Protein AF-A0A0J6E8D0-F1 (afdb_monomer)

Foldseek 3Di:
DDDPPPPPPDDDAQAWWAFQVGRFIWGWHADDPVVQKTWIFGPPADPVGTDIDMDGVVRIGHDDPPPD

Structure (mmCIF, N/CA/C/O backbone):
data_AF-A0A0J6E8D0-F1
#
_entry.id   AF-A0A0J6E8D0-F1
#
loop_
_atom_site.group_PDB
_atom_site.id
_atom_site.type_symbol
_atom_site.label_atom_id
_atom_site.label_alt_id
_atom_site.label_comp_id
_atom_site.label_asym_id
_atom_site.label_entity_id
_atom_site.label_seq_id
_atom_site.pdbx_PDB_ins_code
_atom_site.Cartn_x
_atom_site.Cartn_y
_atom_site.Cartn_z
_atom_site.occupancy
_atom_site.B_iso_or_equiv
_atom_site.auth_seq_id
_atom_site.auth_comp_id
_atom_site.auth_asym_id
_atom_site.auth_atom_id
_atom_site.pdbx_PDB_model_num
ATOM 1 N N . MET A 1 1 ? -28.027 13.248 17.660 1.00 42.91 1 MET A N 1
ATOM 2 C CA . MET A 1 1 ? -26.652 12.718 17.544 1.00 42.91 1 MET A CA 1
ATOM 3 C C . MET A 1 1 ? -26.513 12.138 16.149 1.00 42.91 1 MET A C 1
ATOM 5 O O . MET A 1 1 ? -27.115 11.109 15.879 1.00 42.91 1 MET A O 1
ATOM 9 N N . THR A 1 2 ? -25.836 12.836 15.238 1.00 37.91 2 THR A N 1
ATOM 10 C CA . THR A 1 2 ? -25.690 12.386 13.846 1.00 37.91 2 THR A CA 1
ATOM 11 C C . THR A 1 2 ? -24.365 11.648 13.723 1.00 37.91 2 THR A C 1
ATOM 13 O O . THR A 1 2 ? -23.307 12.230 13.939 1.00 37.91 2 THR A O 1
ATOM 16 N N . ILE A 1 3 ? -24.440 10.354 13.432 1.00 47.22 3 ILE A N 1
ATOM 17 C CA . ILE A 1 3 ? -23.296 9.496 13.122 1.00 47.22 3 ILE A CA 1
ATOM 18 C C . ILE A 1 3 ? -22.544 10.058 11.905 1.00 47.22 3 ILE A C 1
ATOM 20 O O . ILE A 1 3 ? -23.060 10.073 10.790 1.00 47.22 3 ILE A O 1
ATOM 24 N N . LEU A 1 4 ? -21.318 10.537 12.130 1.00 44.25 4 LEU A N 1
ATOM 25 C CA . LEU A 1 4 ? -20.336 10.811 11.083 1.00 44.25 4 LEU A CA 1
ATOM 26 C C . LEU A 1 4 ? -19.848 9.462 10.544 1.00 44.25 4 LEU A C 1
ATOM 28 O O . LEU A 1 4 ? -18.831 8.940 10.989 1.00 44.25 4 LEU A O 1
ATOM 32 N N . SER A 1 5 ? -20.581 8.864 9.609 1.00 41.84 5 SER A N 1
ATOM 33 C CA . SER A 1 5 ? -20.048 7.749 8.827 1.00 41.84 5 SER A CA 1
ATOM 34 C C . SER A 1 5 ? -19.050 8.310 7.819 1.00 41.84 5 SER A C 1
ATOM 36 O O . SER A 1 5 ? -19.385 8.573 6.664 1.00 41.84 5 SER A O 1
ATOM 38 N N . THR A 1 6 ? -17.804 8.516 8.248 1.00 47.25 6 THR A N 1
ATOM 39 C CA . THR A 1 6 ? -16.672 8.510 7.321 1.00 47.25 6 THR A CA 1
ATOM 40 C C . THR A 1 6 ? -16.711 7.161 6.617 1.00 47.25 6 THR A C 1
ATOM 42 O O . THR A 1 6 ? -16.418 6.126 7.208 1.00 47.25 6 THR A O 1
ATOM 45 N N . GLN A 1 7 ? -17.166 7.152 5.363 1.00 43.34 7 GLN A N 1
ATOM 46 C CA . GLN A 1 7 ? -17.171 5.965 4.517 1.00 43.34 7 GLN A CA 1
ATOM 47 C C . GLN A 1 7 ? -15.720 5.575 4.207 1.00 43.34 7 GLN A C 1
ATOM 49 O O . GLN A 1 7 ? -15.208 5.848 3.124 1.00 43.34 7 GLN A O 1
ATOM 54 N N . HIS A 1 8 ? -15.029 4.960 5.166 1.00 52.22 8 HIS A N 1
ATOM 55 C CA . HIS A 1 8 ? -13.788 4.254 4.901 1.00 52.22 8 HIS A CA 1
ATOM 56 C C . HIS A 1 8 ? -14.192 2.936 4.246 1.00 52.22 8 HIS A C 1
ATOM 58 O O . HIS A 1 8 ? -14.423 1.928 4.910 1.00 52.22 8 HIS A O 1
ATOM 64 N N . SER A 1 9 ? -14.383 2.964 2.924 1.00 60.06 9 SER A N 1
ATOM 65 C CA . SER A 1 9 ? -14.427 1.714 2.172 1.00 60.06 9 SER A CA 1
ATOM 66 C C . SER A 1 9 ? -13.117 0.983 2.470 1.00 60.06 9 SER A C 1
ATOM 68 O O . SER A 1 9 ? -12.060 1.599 2.306 1.00 60.06 9 SER A O 1
ATOM 70 N N . PRO A 1 10 ? -13.162 -0.269 2.955 1.00 81.06 10 PRO A N 1
ATOM 71 C CA . PRO A 1 10 ? -11.948 -0.990 3.296 1.00 81.06 10 PRO A CA 1
ATOM 72 C C . PRO A 1 10 ? -11.061 -1.063 2.057 1.00 81.06 10 PRO A C 1
ATOM 74 O O . PRO A 1 10 ? -11.549 -1.346 0.957 1.00 81.06 10 PRO A O 1
ATOM 77 N N . VAL A 1 11 ? -9.778 -0.758 2.245 1.00 88.75 11 VAL A N 1
ATOM 78 C CA . VAL A 1 11 ? -8.765 -0.870 1.196 1.00 88.75 11 VAL A CA 1
ATOM 79 C C . VAL A 1 11 ? -8.778 -2.305 0.669 1.00 88.75 11 VAL A C 1
ATOM 81 O O . VAL A 1 11 ? -8.990 -3.247 1.430 1.00 88.75 11 VAL A O 1
ATOM 84 N N . ARG A 1 12 ? -8.600 -2.488 -0.642 1.00 92.19 12 ARG A N 1
ATOM 85 C CA . ARG A 1 12 ? -8.576 -3.817 -1.272 1.00 92.19 12 ARG 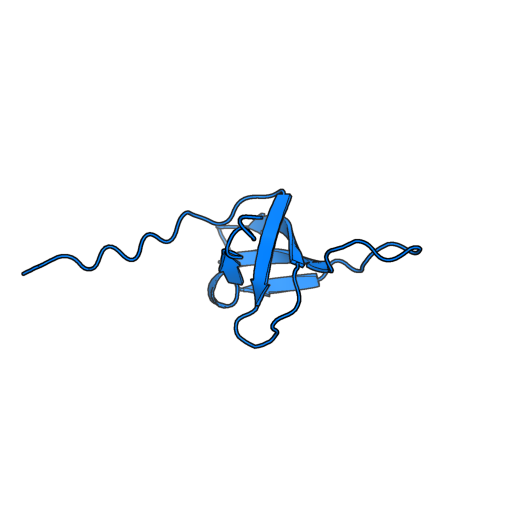A CA 1
ATOM 86 C C . ARG A 1 12 ? -7.303 -4.035 -2.066 1.00 92.19 12 ARG A C 1
ATOM 88 O O . ARG A 1 12 ? -6.724 -3.099 -2.611 1.00 92.19 12 ARG A O 1
ATOM 95 N N . GLN A 1 13 ? -6.902 -5.295 -2.184 1.00 94.62 13 GLN A N 1
ATOM 96 C CA . GLN A 1 13 ? -5.833 -5.686 -3.093 1.00 94.62 13 GLN A CA 1
ATOM 97 C C . GLN A 1 13 ? -6.139 -5.216 -4.525 1.00 94.62 13 GLN A C 1
ATOM 99 O O . GLN A 1 13 ? -7.275 -5.294 -4.993 1.00 94.62 13 GLN A O 1
ATOM 104 N N . GLY A 1 14 ? -5.122 -4.700 -5.211 1.00 94.12 14 GLY A N 1
ATOM 105 C CA . GLY A 1 14 ? -5.207 -4.141 -6.558 1.00 94.12 14 GLY A CA 1
ATOM 106 C C . GLY A 1 14 ? -5.669 -2.683 -6.620 1.00 94.12 14 GLY A C 1
ATOM 107 O O . GLY A 1 14 ? -5.473 -2.045 -7.657 1.00 94.12 14 GLY A O 1
ATOM 108 N N . GLN A 1 15 ? -6.228 -2.136 -5.536 1.00 93.81 15 GLN A N 1
ATOM 109 C CA . GLN A 1 15 ? -6.698 -0.753 -5.479 1.00 93.81 15 GLN A CA 1
ATOM 110 C C . GLN A 1 15 ? -5.531 0.239 -5.570 1.00 93.81 15 GLN A C 1
ATOM 112 O O . GLN A 1 15 ? -4.456 -0.004 -5.019 1.00 93.81 15 GLN A O 1
ATOM 117 N N . CYS A 1 16 ? -5.759 1.370 -6.244 1.00 95.06 16 CYS A N 1
ATOM 118 C CA . CYS A 1 16 ? -4.855 2.513 -6.181 1.00 95.06 16 CYS A CA 1
ATOM 119 C C . CYS A 1 16 ? -5.177 3.393 -4.967 1.00 95.06 16 CYS A C 1
ATOM 121 O O . CYS A 1 16 ? -6.340 3.664 -4.660 1.00 95.06 16 CYS A O 1
ATOM 123 N N . VAL A 1 17 ? -4.136 3.811 -4.266 1.00 94.81 17 VAL A N 1
ATOM 124 C CA . VAL A 1 17 ? -4.197 4.548 -3.008 1.00 94.81 17 VAL A CA 1
ATOM 125 C C . VAL A 1 17 ? -3.104 5.609 -2.972 1.00 94.81 17 VAL A C 1
ATOM 127 O O . VAL A 1 17 ? -2.145 5.557 -3.741 1.00 94.81 17 VAL A O 1
ATOM 130 N N . GLU A 1 18 ? -3.255 6.563 -2.068 1.00 95.38 18 GLU A N 1
ATOM 131 C CA . GLU A 1 18 ? -2.242 7.564 -1.730 1.00 95.38 18 GLU A CA 1
ATOM 132 C C . GLU A 1 18 ? -1.775 7.329 -0.292 1.00 95.38 18 GLU A C 1
ATOM 134 O O . GLU A 1 18 ? -2.496 6.737 0.521 1.00 95.38 18 GLU A O 1
ATOM 139 N N . ILE A 1 19 ? -0.580 7.809 0.042 1.00 94.25 19 ILE A N 1
ATOM 140 C CA . ILE A 1 19 ? -0.075 7.792 1.416 1.00 94.25 19 ILE A CA 1
ATOM 141 C C . ILE A 1 19 ? -0.268 9.192 1.998 1.00 94.25 19 ILE A C 1
ATOM 143 O O . ILE A 1 19 ? -0.041 10.191 1.328 1.00 94.25 19 ILE A O 1
ATOM 147 N N . ALA A 1 20 ? -0.677 9.305 3.262 1.00 89.38 20 ALA A N 1
ATOM 148 C CA . ALA A 1 20 ? -1.009 10.598 3.871 1.00 89.38 20 ALA A CA 1
ATOM 149 C C . ALA A 1 20 ? 0.118 11.653 3.791 1.00 89.38 20 ALA A C 1
ATOM 151 O O . ALA A 1 20 ? -0.172 12.848 3.769 1.00 89.38 20 ALA A O 1
ATOM 152 N N . SER A 1 21 ? 1.379 11.213 3.760 1.00 90.56 21 SER A N 1
ATOM 153 C CA . SER A 1 21 ? 2.576 12.055 3.663 1.00 90.56 21 SER A CA 1
ATOM 154 C C . SER A 1 21 ? 3.162 12.162 2.251 1.00 90.56 21 SER A C 1
ATOM 156 O O . SER A 1 21 ? 4.162 12.853 2.081 1.00 90.56 21 SER A O 1
ATOM 158 N N . ASP A 1 22 ? 2.598 11.467 1.26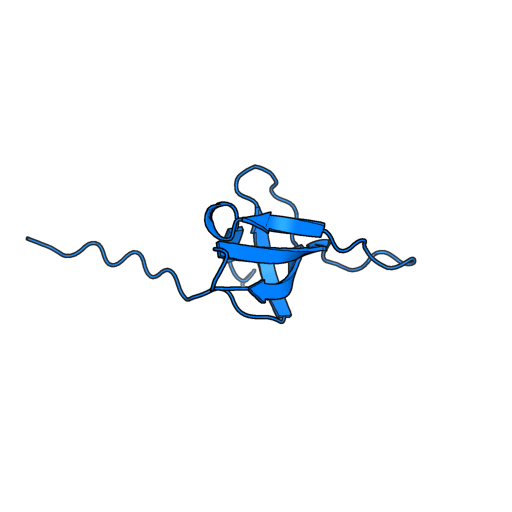0 1.00 90.44 22 ASP A N 1
ATOM 159 C CA . ASP A 1 22 ? 3.140 11.398 -0.098 1.00 90.44 22 ASP A CA 1
ATOM 160 C C . ASP A 1 22 ? 2.005 11.411 -1.143 1.00 90.44 22 ASP A C 1
ATOM 162 O O . ASP A 1 22 ? 1.225 10.457 -1.207 1.00 90.44 22 ASP A O 1
ATOM 166 N N . PRO A 1 23 ? 1.911 12.462 -1.985 1.00 86.19 23 PRO A N 1
ATOM 167 C CA . PRO A 1 23 ? 0.861 12.590 -2.997 1.00 86.19 23 PRO A CA 1
ATOM 168 C C . PRO A 1 23 ? 1.008 11.614 -4.180 1.00 86.19 23 PRO A C 1
ATOM 170 O O . PRO A 1 23 ? 0.191 11.638 -5.100 1.00 86.19 23 PRO A O 1
ATOM 173 N N . GLN A 1 24 ? 2.053 10.785 -4.214 1.00 92.75 24 GLN A N 1
ATOM 174 C CA . GLN A 1 24 ? 2.240 9.761 -5.237 1.00 92.75 24 GLN A CA 1
ATOM 175 C C . GLN A 1 24 ? 1.153 8.669 -5.153 1.00 92.75 24 GLN A C 1
ATOM 177 O O . GLN A 1 24 ? 0.687 8.290 -4.078 1.00 92.75 24 GLN A O 1
ATOM 182 N N . LEU A 1 25 ? 0.791 8.106 -6.311 1.00 95.12 25 LEU A N 1
ATOM 183 C CA . LEU A 1 25 ? -0.088 6.942 -6.394 1.00 95.12 25 LEU A CA 1
ATOM 184 C C . LEU A 1 25 ? 0.669 5.636 -6.147 1.00 95.12 25 LEU A C 1
ATOM 186 O O . LEU A 1 25 ? 1.767 5.395 -6.660 1.00 95.12 25 LEU A O 1
ATOM 190 N N . TYR A 1 26 ? 0.008 4.752 -5.415 1.00 96.38 26 TYR A N 1
ATOM 191 C CA . TYR A 1 26 ? 0.480 3.421 -5.082 1.00 96.38 26 TYR A CA 1
ATOM 192 C C . TYR A 1 26 ? -0.605 2.395 -5.371 1.00 96.38 26 TYR A C 1
ATOM 194 O O . TYR A 1 26 ? -1.789 2.694 -5.278 1.00 96.38 26 TYR A O 1
ATOM 202 N N . GLN A 1 27 ? -0.210 1.172 -5.703 1.00 96.44 27 GLN A N 1
ATOM 203 C CA . GLN A 1 27 ? -1.117 0.039 -5.827 1.00 96.44 27 GLN A CA 1
ATOM 204 C C . GLN A 1 27 ? -0.945 -0.898 -4.636 1.00 96.44 27 GLN A C 1
ATOM 206 O O . GLN A 1 27 ? 0.179 -1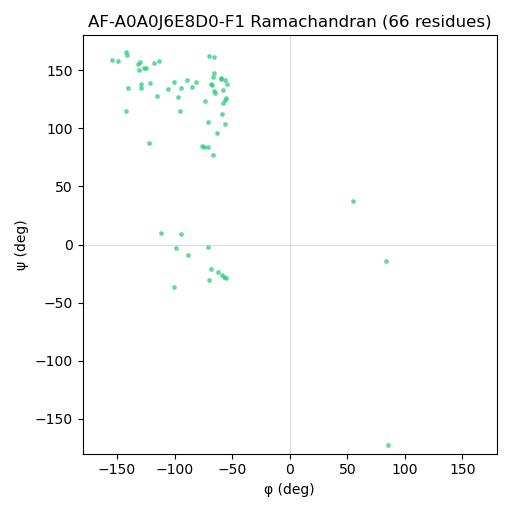.270 -4.298 1.00 96.44 27 GLN A O 1
ATOM 211 N N . VAL A 1 28 ? -2.061 -1.331 -4.057 1.00 96.50 28 VAL A N 1
ATOM 212 C CA . VAL A 1 28 ? -2.093 -2.335 -2.991 1.00 96.50 28 VAL A CA 1
ATOM 213 C C . VAL A 1 28 ? -1.802 -3.718 -3.566 1.00 96.50 28 VAL A C 1
ATOM 215 O O . VAL A 1 28 ? -2.501 -4.187 -4.463 1.00 96.50 28 VAL A O 1
ATOM 218 N N . ILE A 1 29 ? -0.785 -4.389 -3.040 1.00 97.56 29 ILE A N 1
ATOM 219 C CA . ILE A 1 29 ? -0.330 -5.714 -3.479 1.00 97.56 29 ILE A CA 1
ATOM 220 C C . ILE A 1 29 ? -0.825 -6.816 -2.562 1.00 97.56 29 ILE A C 1
ATOM 222 O O . ILE A 1 29 ? -1.177 -7.885 -3.052 1.00 97.56 29 ILE A O 1
ATOM 226 N N . SER A 1 30 ? -0.890 -6.558 -1.262 1.00 96.94 30 SER A N 1
ATOM 227 C CA . SER A 1 30 ? -1.443 -7.475 -0.269 1.00 96.94 30 SER A CA 1
ATOM 228 C C . SER A 1 30 ? -1.938 -6.688 0.940 1.00 96.94 30 SER A C 1
ATOM 230 O O . SER A 1 30 ? -1.505 -5.553 1.162 1.00 96.94 30 SER A O 1
ATOM 232 N N . ILE A 1 31 ? -2.837 -7.293 1.709 1.00 96.38 31 ILE A N 1
ATOM 233 C CA . ILE A 1 31 ? -3.394 -6.743 2.942 1.00 96.38 31 ILE A CA 1
ATOM 234 C C . ILE A 1 31 ? -3.258 -7.801 4.031 1.00 96.38 31 ILE A C 1
ATOM 236 O O . ILE A 1 31 ? -3.566 -8.970 3.809 1.00 96.38 31 ILE A O 1
ATOM 240 N N . ASP A 1 32 ? -2.810 -7.370 5.202 1.00 95.06 32 ASP A N 1
ATOM 241 C CA . ASP A 1 32 ? -2.824 -8.141 6.435 1.00 95.06 32 ASP A CA 1
ATOM 242 C C . ASP A 1 32 ? -3.624 -7.370 7.488 1.00 95.06 32 ASP A C 1
ATOM 244 O O . ASP A 1 32 ? -3.089 -6.596 8.287 1.00 95.06 32 ASP A O 1
ATOM 248 N N . ASP A 1 33 ? -4.937 -7.601 7.477 1.00 88.44 33 ASP A N 1
ATOM 249 C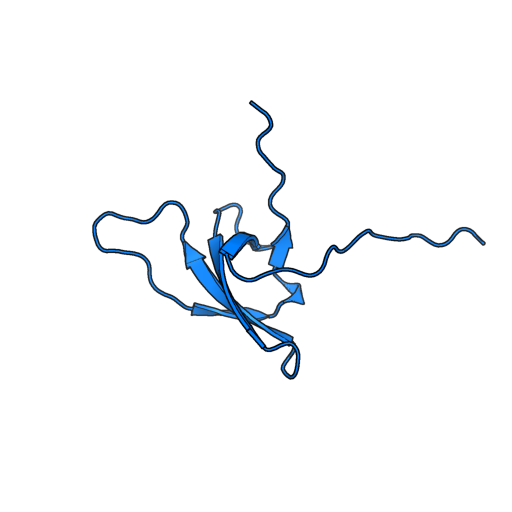 CA . ASP A 1 33 ? -5.878 -6.973 8.406 1.00 88.44 33 ASP A CA 1
ATOM 250 C C . ASP A 1 33 ? -5.595 -7.355 9.868 1.00 88.44 33 ASP A C 1
ATOM 252 O O . ASP A 1 33 ? -5.952 -6.613 10.780 1.00 88.44 33 ASP A O 1
ATOM 256 N N . ARG A 1 34 ? -4.940 -8.503 10.120 1.00 92.50 34 ARG A N 1
ATOM 257 C CA . ARG A 1 34 ? -4.632 -8.949 11.490 1.00 92.50 34 ARG A CA 1
ATOM 258 C C . ARG A 1 34 ? -3.566 -8.081 12.142 1.00 92.50 34 ARG A C 1
ATOM 260 O O . ARG A 1 34 ? -3.577 -7.935 13.361 1.00 92.50 34 ARG A O 1
ATOM 267 N N . HIS A 1 35 ? -2.658 -7.529 11.341 1.00 94.38 35 HIS A N 1
ATOM 268 C CA . HIS A 1 35 ? -1.556 -6.698 11.819 1.00 94.38 35 HIS A CA 1
ATOM 269 C C . HIS A 1 35 ? -1.685 -5.225 11.417 1.00 94.38 35 HIS A C 1
ATOM 271 O O . HIS A 1 35 ? -0.727 -4.483 11.609 1.00 94.38 35 HIS A O 1
ATOM 277 N N . ASP A 1 36 ? -2.835 -4.800 10.881 1.00 94.25 36 ASP A N 1
ATOM 278 C CA . ASP A 1 36 ? -3.092 -3.425 10.420 1.00 94.25 36 ASP A CA 1
ATOM 279 C C . ASP A 1 36 ? -2.054 -2.930 9.389 1.00 94.25 36 ASP A C 1
ATOM 281 O O . ASP A 1 36 ? -1.616 -1.772 9.389 1.00 94.25 36 ASP A O 1
ATOM 285 N N . ARG A 1 37 ? -1.620 -3.845 8.514 1.00 96.38 37 ARG A N 1
ATOM 286 C CA . ARG A 1 37 ? -0.537 -3.630 7.548 1.00 96.38 37 ARG A CA 1
ATOM 287 C C . ARG A 1 37 ? -0.962 -3.960 6.128 1.00 96.38 37 ARG A C 1
ATOM 289 O O . ARG A 1 37 ? -1.815 -4.809 5.879 1.00 96.38 37 ARG A O 1
ATOM 296 N N . CYS A 1 38 ? -0.331 -3.299 5.170 1.00 97.38 38 CYS A N 1
ATOM 297 C CA . CYS A 1 38 ? -0.445 -3.642 3.765 1.00 97.38 38 CYS A CA 1
ATOM 298 C C . CYS A 1 38 ? 0.890 -3.468 3.048 1.00 97.38 38 CYS A C 1
ATOM 300 O O . CYS A 1 38 ? 1.824 -2.840 3.548 1.00 97.38 38 CYS A O 1
ATOM 302 N N . TRP A 1 39 ? 0.960 -4.037 1.850 1.00 97.94 39 TRP A N 1
ATOM 303 C CA . TRP A 1 39 ? 2.120 -3.928 0.982 1.00 97.94 39 TRP A CA 1
ATOM 304 C C . TRP A 1 39 ? 1.732 -3.162 -0.261 1.00 97.94 39 TRP A C 1
ATOM 306 O O . TRP A 1 39 ? 0.756 -3.510 -0.930 1.00 97.94 39 TRP A O 1
ATOM 316 N N . LEU A 1 40 ? 2.499 -2.127 -0.570 1.00 97.50 40 LEU A N 1
ATOM 317 C CA . LEU A 1 40 ? 2.263 -1.232 -1.689 1.00 97.50 40 LEU A CA 1
ATOM 318 C C . LEU A 1 40 ? 3.426 -1.292 -2.672 1.00 97.50 40 LEU A C 1
ATOM 320 O O . LEU A 1 40 ? 4.554 -1.588 -2.294 1.00 97.50 40 LEU A O 1
ATOM 324 N N . ARG A 1 41 ? 3.160 -0.934 -3.927 1.00 97.06 41 ARG A N 1
ATOM 325 C CA . ARG A 1 41 ? 4.193 -0.542 -4.897 1.00 97.06 41 ARG A CA 1
ATOM 326 C C . ARG A 1 41 ? 3.794 0.745 -5.593 1.00 97.06 41 ARG A C 1
ATOM 328 O O . ARG A 1 41 ? 2.603 1.032 -5.710 1.00 97.06 41 ARG A O 1
ATOM 335 N N . ARG A 1 42 ? 4.768 1.501 -6.097 1.00 95.69 42 ARG A N 1
ATOM 336 C CA . ARG A 1 42 ? 4.490 2.725 -6.862 1.00 95.69 42 ARG A CA 1
ATOM 337 C C . ARG A 1 42 ? 3.640 2.426 -8.106 1.00 95.69 42 ARG A C 1
ATOM 339 O O . ARG A 1 42 ? 3.828 1.405 -8.768 1.00 95.69 42 ARG A O 1
ATOM 346 N N . TRP A 1 43 ? 2.719 3.336 -8.414 1.00 94.56 43 TRP A N 1
ATOM 347 C CA . TRP A 1 43 ? 1.894 3.321 -9.617 1.00 94.56 43 TRP A CA 1
ATOM 348 C C . TRP A 1 43 ? 1.961 4.689 -10.327 1.00 94.56 43 TRP A C 1
ATOM 350 O O . TRP A 1 43 ? 1.916 5.720 -9.654 1.00 94.56 43 TRP A O 1
ATOM 360 N N . PRO A 1 44 ? 2.059 4.746 -11.669 1.00 93.75 44 PRO A N 1
ATOM 361 C CA . PRO A 1 44 ? 2.205 3.633 -12.614 1.00 93.75 44 PRO A CA 1
ATOM 362 C C . PRO A 1 44 ? 3.540 2.889 -12.460 1.00 93.75 44 PRO A C 1
ATOM 364 O O . PRO A 1 44 ? 4.488 3.403 -11.867 1.00 93.75 44 PRO A O 1
ATOM 367 N N . LEU A 1 45 ? 3.607 1.664 -12.991 1.00 91.56 45 LEU A N 1
ATOM 368 C CA . LEU A 1 45 ? 4.827 0.854 -12.938 1.00 91.56 45 LEU A CA 1
ATOM 369 C C . LEU A 1 45 ? 5.943 1.508 -13.751 1.00 91.56 45 LEU A C 1
ATOM 371 O O . LEU A 1 45 ? 5.758 1.843 -14.922 1.00 91.56 45 LEU A O 1
ATOM 375 N N . ALA A 1 46 ? 7.125 1.635 -13.151 1.00 89.94 46 ALA A N 1
ATOM 376 C CA . ALA A 1 46 ? 8.317 2.000 -13.905 1.00 89.94 46 ALA A CA 1
ATOM 377 C C . ALA A 1 46 ? 8.752 0.845 -14.827 1.00 89.94 46 ALA A C 1
ATOM 379 O O . ALA A 1 46 ? 8.383 -0.313 -14.625 1.00 89.94 46 ALA A O 1
ATOM 380 N N . ARG A 1 47 ? 9.581 1.147 -15.837 1.00 92.06 47 ARG A N 1
ATOM 381 C CA . ARG A 1 47 ? 10.037 0.158 -16.841 1.00 92.06 47 ARG A CA 1
ATOM 382 C C . ARG A 1 47 ? 10.750 -1.053 -16.226 1.00 92.06 47 ARG A C 1
ATOM 384 O O . ARG A 1 47 ? 10.712 -2.127 -16.808 1.00 92.06 47 ARG A O 1
ATOM 391 N N . GLN A 1 48 ? 11.389 -0.875 -15.071 1.00 93.38 48 GLN A N 1
ATOM 392 C CA . GLN A 1 48 ? 12.094 -1.931 -14.334 1.00 93.38 48 GLN A CA 1
ATOM 393 C C . GLN A 1 48 ? 11.222 -2.593 -13.250 1.00 93.38 48 GLN A C 1
ATOM 395 O O . GLN A 1 48 ? 11.722 -3.364 -12.439 1.00 93.38 48 GLN A O 1
ATOM 400 N N . GLY A 1 49 ? 9.921 -2.296 -13.219 1.00 89.50 49 GLY A N 1
ATOM 401 C CA . GLY A 1 49 ? 9.047 -2.637 -12.104 1.00 89.50 49 GLY A CA 1
ATOM 402 C C . GLY A 1 49 ? 9.087 -1.579 -11.004 1.00 89.50 49 GLY A C 1
ATOM 403 O O . GLY A 1 49 ? 9.628 -0.486 -11.163 1.00 89.50 49 GLY A O 1
ATOM 404 N N . SER A 1 50 ? 8.442 -1.865 -9.882 1.00 94.88 50 SER A N 1
ATOM 405 C CA . SER A 1 50 ? 8.421 -0.976 -8.721 1.00 94.88 50 SER A CA 1
ATOM 406 C C . SER A 1 50 ? 8.523 -1.819 -7.467 1.00 94.88 50 SER A C 1
ATOM 408 O O . SER A 1 50 ? 7.859 -2.852 -7.371 1.00 94.88 50 SER A O 1
ATOM 410 N N . GLU A 1 51 ? 9.386 -1.387 -6.552 1.00 95.31 51 GLU A N 1
ATOM 411 C CA . GLU A 1 51 ? 9.623 -2.074 -5.290 1.00 95.31 51 GLU A CA 1
ATOM 412 C C . GLU A 1 51 ? 8.332 -2.164 -4.476 1.00 95.31 51 GLU A C 1
ATOM 414 O O . GLU A 1 51 ? 7.490 -1.257 -4.506 1.00 95.31 51 GLU A O 1
ATOM 419 N N . VAL A 1 52 ? 8.184 -3.292 -3.785 1.00 97.12 52 VAL A N 1
ATOM 420 C CA . VAL A 1 52 ? 7.091 -3.529 -2.852 1.00 97.12 52 VAL A CA 1
ATOM 421 C C . VAL A 1 52 ? 7.595 -3.227 -1.450 1.00 97.12 52 VAL A C 1
ATOM 423 O O . VAL A 1 52 ? 8.597 -3.797 -1.029 1.00 97.12 52 VAL A O 1
AT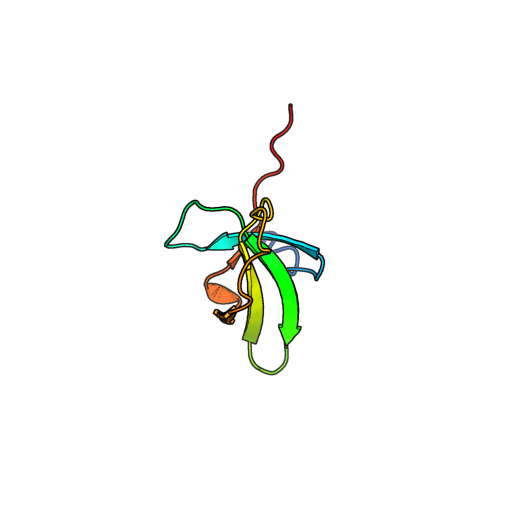OM 426 N N . PHE A 1 53 ? 6.884 -2.376 -0.719 1.00 97.56 53 PHE A N 1
ATOM 427 C CA . PHE A 1 53 ? 7.212 -2.031 0.661 1.00 97.56 53 PHE 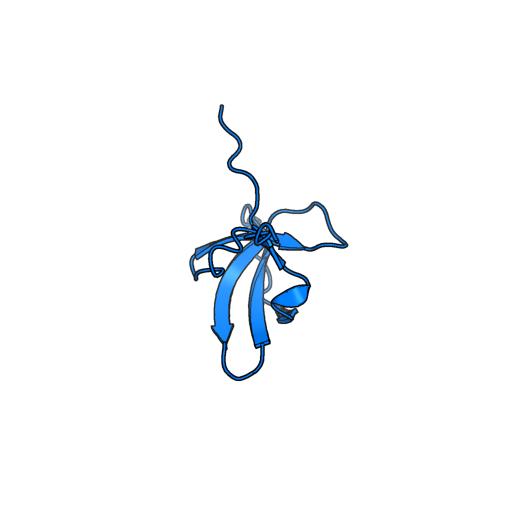A CA 1
ATOM 428 C C . PHE A 1 53 ? 5.986 -2.152 1.567 1.00 97.56 53 PHE A C 1
ATOM 430 O O . PHE A 1 53 ? 4.845 -2.106 1.107 1.00 97.56 53 PHE A O 1
ATOM 437 N N . GLU A 1 54 ? 6.243 -2.331 2.859 1.00 97.50 54 GLU A N 1
ATOM 438 C CA . GLU A 1 54 ? 5.231 -2.455 3.908 1.00 97.50 54 GLU A CA 1
ATOM 439 C C . GLU A 1 54 ? 4.856 -1.079 4.479 1.00 97.50 54 GLU A C 1
ATOM 441 O O . GLU A 1 54 ? 5.724 -0.227 4.674 1.00 97.50 54 GLU A O 1
ATOM 446 N N . ILE A 1 55 ? 3.573 -0.868 4.782 1.00 96.56 55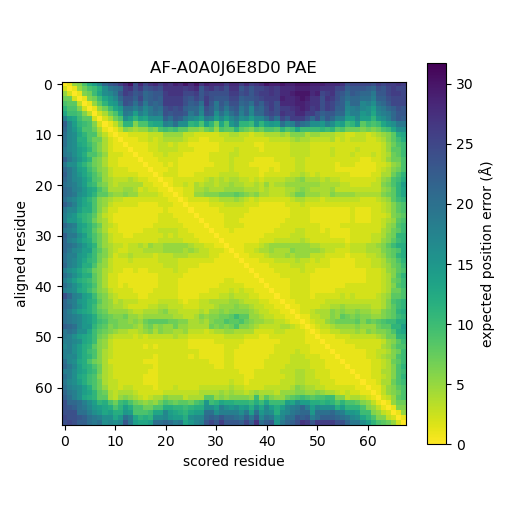 ILE A N 1
ATOM 447 C CA . ILE A 1 55 ? 3.082 0.326 5.478 1.00 96.56 55 ILE A CA 1
ATOM 448 C C . ILE A 1 55 ? 1.846 0.009 6.335 1.00 96.56 55 ILE A C 1
ATOM 450 O O . ILE A 1 55 ? 1.134 -0.966 6.086 1.00 96.56 55 ILE A O 1
ATOM 454 N N . SER A 1 56 ? 1.571 0.836 7.349 1.00 95.56 56 SER A N 1
ATOM 455 C CA . SER A 1 56 ? 0.327 0.749 8.124 1.00 95.56 56 SER A CA 1
ATOM 456 C C . SER A 1 56 ? -0.881 1.162 7.279 1.00 95.56 56 SER A C 1
ATOM 458 O O . SER A 1 56 ? -0.846 2.185 6.588 1.00 95.56 56 SER A O 1
ATOM 460 N N . LEU A 1 57 ? -1.989 0.421 7.399 1.00 93.25 57 LEU A N 1
ATOM 461 C CA . LEU A 1 57 ? -3.262 0.755 6.748 1.00 93.25 57 LEU A CA 1
ATOM 462 C C . LEU A 1 57 ? -3.794 2.138 7.159 1.00 93.25 57 LEU A C 1
ATOM 464 O O . LEU A 1 57 ? -4.467 2.790 6.364 1.00 93.25 57 LEU A O 1
ATOM 468 N N . GLN A 1 58 ? -3.442 2.636 8.349 1.00 93.00 58 GLN A N 1
ATOM 469 C CA . GLN A 1 58 ? -3.848 3.966 8.824 1.00 93.00 58 GLN A CA 1
ATOM 470 C C . GLN A 1 58 ? -3.199 5.116 8.047 1.00 93.00 58 GLN A C 1
ATOM 472 O O . GLN A 1 58 ? -3.701 6.242 8.056 1.00 93.00 58 GLN A O 1
ATOM 477 N N . GLN A 1 59 ? -2.079 4.854 7.371 1.00 94.06 59 GLN A N 1
ATOM 478 C CA . GLN A 1 59 ? -1.383 5.849 6.554 1.00 94.06 59 GLN A CA 1
ATOM 479 C C . GLN A 1 59 ? -1.902 5.878 5.113 1.00 94.06 59 GLN A C 1
ATOM 481 O O . GLN A 1 59 ? -1.539 6.779 4.355 1.00 94.06 59 GLN A O 1
ATOM 486 N N . VAL A 1 60 ? -2.750 4.917 4.739 1.00 93.50 60 VAL A N 1
ATOM 487 C CA . VAL A 1 60 ? -3.264 4.741 3.384 1.00 93.50 60 VAL A CA 1
ATOM 488 C C . VAL A 1 60 ? -4.609 5.435 3.233 1.00 93.50 60 VAL A C 1
ATOM 490 O O . VAL A 1 60 ? -5.508 5.298 4.061 1.00 93.50 60 VAL A O 1
ATOM 493 N N . ARG A 1 61 ? -4.768 6.169 2.133 1.00 91.88 61 ARG A N 1
ATOM 494 C CA . ARG A 1 61 ? -6.013 6.849 1.776 1.00 91.88 61 ARG A CA 1
ATOM 495 C C . ARG A 1 61 ? -6.504 6.350 0.420 1.00 91.88 61 ARG A C 1
ATOM 497 O O . ARG A 1 61 ? -5.688 6.180 -0.487 1.00 91.88 61 ARG A O 1
ATOM 504 N N . PRO A 1 62 ? -7.819 6.130 0.239 1.00 86.38 62 PRO A N 1
ATOM 505 C CA . PRO A 1 62 ? -8.366 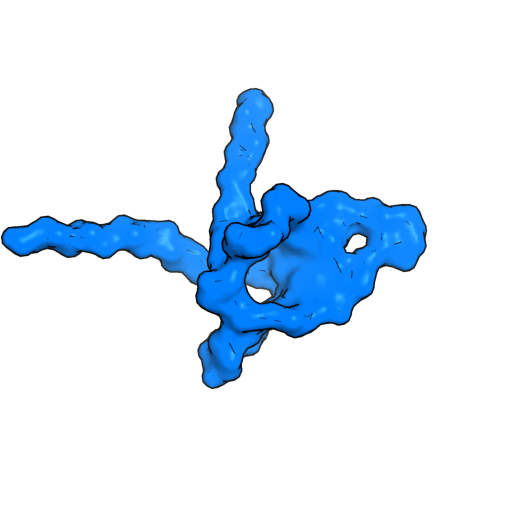5.830 -1.078 1.00 86.38 62 PRO A CA 1
ATOM 506 C C . PRO A 1 62 ? -7.968 6.934 -2.059 1.00 86.38 62 PRO A C 1
ATOM 508 O O . PRO A 1 62 ? -8.242 8.107 -1.786 1.00 86.38 62 PRO A O 1
ATOM 511 N N . SER A 1 63 ? -7.348 6.583 -3.190 1.00 84.94 63 SER A N 1
ATOM 512 C CA . SER A 1 63 ? -7.126 7.588 -4.223 1.00 84.94 63 SER A CA 1
ATOM 513 C C . SER A 1 63 ? -8.483 7.986 -4.794 1.00 84.94 63 SER A C 1
ATOM 515 O O . SER A 1 63 ? -9.370 7.148 -5.011 1.00 84.94 63 SER A O 1
ATOM 517 N N . ARG A 1 64 ? -8.699 9.284 -5.005 1.00 73.31 64 ARG A N 1
ATOM 518 C CA . ARG A 1 64 ? -9.908 9.718 -5.707 1.00 73.31 64 ARG A CA 1
ATOM 519 C C . ARG A 1 64 ? -9.813 9.207 -7.145 1.00 73.31 64 ARG A C 1
ATOM 521 O O . ARG A 1 64 ? -8.776 9.419 -7.774 1.00 73.31 64 ARG A O 1
ATOM 528 N N . PRO A 1 65 ? -10.862 8.578 -7.703 1.00 60.66 65 PRO A N 1
ATOM 529 C CA . PRO A 1 65 ? -10.868 8.315 -9.131 1.00 60.66 65 PRO A CA 1
ATOM 530 C C . PRO A 1 65 ? -10.722 9.662 -9.844 1.00 60.66 65 PRO A C 1
ATOM 532 O O . PRO A 1 65 ? -11.528 10.570 -9.623 1.00 60.66 65 PRO A O 1
ATOM 535 N N . HIS A 1 66 ? -9.680 9.811 -10.665 1.00 51.53 66 HIS A N 1
ATOM 536 C CA . HIS A 1 66 ? -9.646 10.870 -11.666 1.00 51.53 66 HIS A CA 1
ATOM 537 C C . HIS A 1 66 ? -10.804 10.581 -12.618 1.00 51.53 66 HIS A C 1
ATOM 539 O O . HIS A 1 66 ? -10.710 9.717 -13.487 1.00 51.53 66 HIS A O 1
ATOM 545 N N . ARG A 1 67 ? -11.946 11.229 -12.368 1.00 43.88 67 ARG A N 1
ATOM 546 C CA . ARG A 1 67 ? -13.041 11.267 -13.326 1.00 43.88 67 ARG A CA 1
ATOM 547 C C . ARG A 1 67 ? -12.551 12.178 -14.450 1.00 43.88 67 ARG A C 1
ATOM 549 O O . ARG A 1 67 ? -12.398 13.376 -14.220 1.00 43.88 67 ARG A O 1
ATOM 556 N N . SER A 1 68 ? -12.196 11.571 -15.579 1.00 38.72 68 SER A N 1
ATOM 557 C CA . SER A 1 68 ? -11.945 12.256 -16.847 1.00 38.72 68 SER A CA 1
ATOM 558 C C . SER A 1 68 ? -13.152 13.085 -17.269 1.00 38.72 68 SER A C 1
ATOM 560 O O . SER A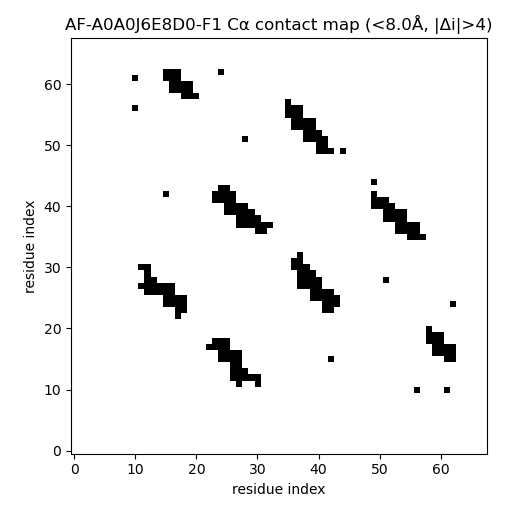 1 68 ? -14.290 12.671 -16.935 1.00 38.72 68 SER A O 1
#

Sequence (68 aa):
MTILSTQHSPVRQGQCVEIASDPQLYQVISIDDRHDRCWLRRWPLARQGSEVFEISLQQVRPSRPHRS

Radius of gyration: 13.19 Å; Cα contacts (8 Å, |Δi|>4): 108; chains: 1; bounding box: 39×22×34 Å

Mean predicted aligned error: 7.08 Å

Solvent-accessible surface area (backbone atoms only — not comparable to full-atom values): 4276 Å² total; per-residue (Å²): 137,82,82,82,75,76,82,74,71,78,86,50,69,70,38,58,26,27,41,83,92,41,95,58,47,24,30,29,72,43,75,38,81,92,74,50,30,30,30,33,23,54,43,78,70,46,97,89,51,55,70,75,46,78,45,51,51,88,46,52,42,82,46,76,80,83,78,126

pLDDT: mean 84.36, std 18.82, range [37.91, 97.94]

Secondary structure (DSSP, 8-state):
--------PPP-TT-EEEETTEEEEEEEEEEETTTTEEEEEESSPPTT---EEEEEGGGEEEPPP---

Nearest PDB structures (foldseek):
  9bcu-assembly1_G  TM=8.167E-01  e=1.292E-02  Thermococcus kodakarensis
  3lx7-assembly1_A-2  TM=8.212E-01  e=8.406E-02  Homo sapiens
  8rap-assembly1_Z  TM=7.477E-01  e=7.053E-02  Saccharomyces cerevisiae
  6l10-assembly1_A  TM=5.817E-01  e=1.002E-01  Homo sapiens
  3sd4-assembly1_A  TM=5.004E-01  e=1.126E-01  Homo sapiens